Protein AF-A0A848QUC9-F1 (afdb_monomer_lite)

Radius of gyration: 24.69 Å; chains: 1; bounding box: 59×63×76 Å

Sequence (153 aa):
MLSIALASFVIGLQSQAAIAEYPEQPKTWTIEYPFVIDASVAGYYNCLQSEEVIAGEGYTFEGQHRKAVESCEKKGKQAQKDANAILAKSGRYPAMTPEKVSLVFETLRKIHIERGRDIDVQIAQDLAGNPYADQIQTSASQNDPSVGEDEGL

Foldseek 3Di:
DDDDDDDDDDDDPPPDPDDQDDDPDLVPRDQDDDPQLVCLLVQLLVQLVPDDADDDDPGFLLVSSLVSCVVSVVSLVVSLVVSQVSCVVVVPCPVCDSVNSVVSSVSSSVSSSVVRVVVRVVVVVVLVPDPCSVVVNVVVVVPPPPDDDDDDD

Organism: NCBI:txid2730337

pLDDT: mean 77.16, std 21.15, range [38.72, 98.56]

Structure (mmCIF, N/CA/C/O backbone):
data_AF-A0A848QUC9-F1
#
_entry.id   AF-A0A848QUC9-F1
#
loop_
_atom_site.group_PDB
_atom_site.id
_atom_site.type_symbol
_atom_site.label_atom_id
_atom_site.label_alt_id
_atom_site.label_comp_id
_atom_site.label_asym_id
_atom_site.label_entity_id
_atom_site.label_seq_id
_atom_site.pdbx_PDB_ins_code
_atom_site.Cartn_x
_atom_site.Cartn_y
_atom_site.Cartn_z
_atom_site.occupancy
_atom_site.B_iso_or_equiv
_atom_site.auth_seq_id
_atom_site.auth_comp_id
_atom_site.auth_asym_id
_atom_site.auth_atom_id
_atom_site.pdbx_PDB_model_num
ATOM 1 N N . MET A 1 1 ? -41.047 -43.553 20.332 1.00 40.41 1 MET A N 1
ATOM 2 C CA . MET A 1 1 ? -40.443 -42.349 20.940 1.00 40.41 1 MET A CA 1
ATOM 3 C C . MET A 1 1 ? -39.169 -42.060 20.165 1.00 40.41 1 MET A C 1
ATOM 5 O O . MET A 1 1 ? -38.252 -42.863 20.239 1.00 40.41 1 MET A O 1
ATOM 9 N N . LEU A 1 2 ? -39.167 -41.028 19.318 1.00 40.12 2 LEU A N 1
ATOM 10 C CA . LEU A 1 2 ? -38.053 -40.701 18.424 1.00 40.12 2 LEU A CA 1
ATOM 11 C C . LEU A 1 2 ? -37.387 -39.425 18.958 1.00 40.12 2 LEU A C 1
ATOM 13 O O . LEU A 1 2 ? -37.968 -38.346 18.866 1.00 40.12 2 LEU A O 1
ATOM 17 N N . SER A 1 3 ? -36.221 -39.565 19.588 1.00 41.22 3 SER A N 1
ATOM 18 C CA . SER A 1 3 ? -35.441 -38.440 20.113 1.00 41.22 3 SER A CA 1
ATOM 19 C C . SER A 1 3 ? -34.634 -37.800 18.988 1.00 41.22 3 SER A C 1
ATOM 21 O O . SER A 1 3 ? -33.745 -38.435 18.427 1.00 41.22 3 SER A O 1
ATOM 23 N N . ILE A 1 4 ? -34.927 -36.539 18.673 1.00 47.84 4 ILE A N 1
ATOM 24 C CA . ILE A 1 4 ? -34.112 -35.708 17.783 1.00 47.84 4 ILE A CA 1
ATOM 25 C C . ILE A 1 4 ? -33.092 -34.979 18.658 1.00 47.84 4 ILE A C 1
ATOM 27 O O . ILE A 1 4 ? -33.448 -34.095 19.436 1.00 47.84 4 ILE A O 1
ATOM 31 N N . ALA A 1 5 ? -31.824 -35.370 18.555 1.00 48.34 5 ALA A N 1
ATOM 32 C CA . ALA A 1 5 ? -30.7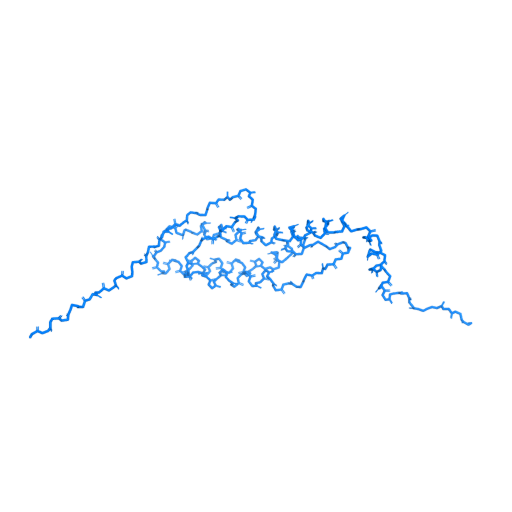17 -34.635 19.150 1.00 48.34 5 ALA A CA 1
ATOM 33 C C 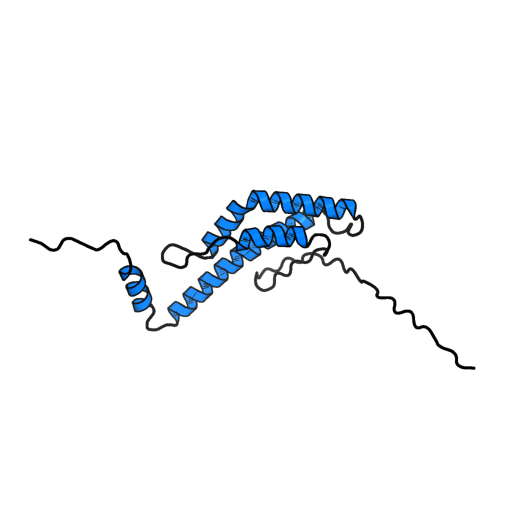. ALA A 1 5 ? -30.402 -33.413 18.270 1.00 48.34 5 ALA A C 1
ATOM 35 O O . ALA A 1 5 ? -29.900 -33.560 17.157 1.00 48.34 5 ALA A O 1
ATOM 36 N N . LEU A 1 6 ? -30.708 -32.206 18.757 1.00 50.25 6 LEU A N 1
ATOM 37 C CA . LEU A 1 6 ? -30.203 -30.965 18.168 1.00 50.25 6 LEU A CA 1
ATOM 38 C C . LEU A 1 6 ? -28.713 -30.833 18.507 1.00 50.25 6 LEU A C 1
ATOM 40 O O . LEU A 1 6 ? -28.350 -30.547 19.647 1.00 50.25 6 LEU A O 1
ATOM 44 N N . ALA A 1 7 ? -27.850 -31.030 17.514 1.00 50.25 7 ALA A N 1
ATOM 45 C CA . ALA A 1 7 ? -26.438 -30.693 17.611 1.00 50.25 7 ALA A CA 1
ATOM 46 C C . ALA A 1 7 ? -26.249 -29.207 17.267 1.00 50.25 7 ALA A C 1
ATOM 48 O O . ALA A 1 7 ? -26.326 -28.806 16.106 1.00 50.25 7 ALA A O 1
ATOM 49 N N . SER A 1 8 ? -26.020 -28.381 18.287 1.00 48.22 8 SER A N 1
ATOM 50 C CA . SER A 1 8 ? -25.647 -26.974 18.134 1.00 48.22 8 SER A CA 1
ATOM 51 C C . SER A 1 8 ? -24.231 -26.869 17.565 1.00 48.22 8 SER A C 1
ATOM 53 O O . SER A 1 8 ? -23.252 -27.131 18.262 1.00 48.22 8 SER A O 1
ATOM 55 N N . PHE A 1 9 ? -24.113 -26.480 16.296 1.00 51.09 9 PHE A N 1
ATOM 56 C CA . PHE A 1 9 ? -22.830 -26.200 15.656 1.00 51.09 9 PHE A CA 1
ATOM 57 C C . PHE A 1 9 ? -22.352 -24.801 16.073 1.00 51.09 9 PHE A C 1
ATOM 59 O O . PHE A 1 9 ? -22.769 -23.787 15.515 1.00 51.09 9 PHE A O 1
ATOM 66 N N . VAL A 1 10 ? -21.513 -24.733 17.108 1.00 48.47 10 VAL A N 1
ATOM 67 C CA . VAL A 1 10 ? -20.844 -23.491 17.517 1.00 48.47 10 VAL A CA 1
ATOM 68 C C . VAL A 1 10 ? -19.663 -23.259 16.577 1.00 48.47 10 VAL A C 1
ATOM 70 O O . VAL A 1 10 ? -18.634 -23.922 16.684 1.00 48.47 10 VAL A O 1
ATOM 73 N N . ILE A 1 11 ? -19.804 -22.309 15.650 1.00 53.34 11 ILE A N 1
ATOM 74 C CA . ILE A 1 11 ? -18.688 -21.829 14.828 1.00 53.34 11 ILE A CA 1
ATOM 75 C C . ILE A 1 11 ? -17.825 -20.920 15.708 1.00 53.34 11 ILE A C 1
ATOM 77 O O . ILE A 1 11 ? -18.134 -19.746 15.912 1.00 53.34 11 ILE A O 1
ATOM 81 N N . GLY A 1 12 ? -16.749 -21.473 16.265 1.00 38.72 12 GLY A N 1
ATOM 82 C CA . GLY A 1 12 ? -15.714 -20.692 16.932 1.00 38.72 12 GLY A CA 1
ATOM 83 C C . GLY A 1 12 ? -14.887 -19.926 15.901 1.00 38.72 12 GLY A C 1
ATOM 84 O O . GLY A 1 12 ? -14.017 -20.508 15.259 1.00 38.72 12 GLY A O 1
ATOM 85 N N . LEU A 1 13 ? -15.132 -18.621 15.750 1.00 46.91 13 LEU A N 1
ATOM 86 C CA . LEU A 1 13 ? -14.185 -17.720 15.087 1.00 46.91 13 LEU A CA 1
ATOM 87 C C . LEU A 1 13 ? -12.928 -17.624 15.965 1.00 46.91 13 LEU A C 1
ATOM 89 O O . LEU A 1 13 ? -12.886 -16.849 16.921 1.00 46.91 13 LEU A O 1
ATOM 93 N N . GLN A 1 14 ? -11.898 -18.408 15.655 1.00 46.00 14 GLN A N 1
ATOM 94 C CA . GLN A 1 14 ? -10.569 -18.174 16.207 1.00 46.00 14 GLN A CA 1
ATOM 95 C C . GLN A 1 14 ? -9.941 -16.986 15.475 1.00 46.00 14 GLN A C 1
ATOM 97 O O . GLN A 1 14 ? -9.323 -17.144 14.428 1.00 46.00 14 GLN A O 1
ATOM 102 N N . SER A 1 15 ? -10.114 -15.776 16.012 1.00 43.59 15 SER A N 1
ATOM 103 C CA . SER A 1 15 ? -9.311 -14.625 15.596 1.00 43.59 15 SER A CA 1
ATOM 104 C C . SER A 1 15 ? -7.917 -14.765 16.203 1.00 43.59 15 SER A C 1
ATOM 106 O O . SER A 1 15 ? -7.643 -14.248 17.289 1.00 43.59 15 SER A O 1
ATOM 108 N N . GLN A 1 16 ? -7.044 -15.513 15.537 1.00 46.75 16 GLN A N 1
ATOM 109 C CA . GLN A 1 16 ? -5.622 -15.465 15.841 1.00 46.75 16 GLN A CA 1
ATOM 110 C C . GLN A 1 16 ? -5.121 -14.106 15.349 1.00 46.75 16 GLN A C 1
ATOM 112 O O . GLN A 1 16 ? -5.216 -13.774 14.172 1.00 46.75 16 GLN A O 1
ATOM 117 N N . ALA A 1 17 ? -4.706 -13.265 16.295 1.00 49.28 17 ALA A N 1
ATOM 118 C CA . ALA A 1 17 ? -4.060 -12.001 16.001 1.00 49.28 17 ALA A CA 1
ATOM 119 C C . ALA A 1 17 ? -2.663 -12.317 15.463 1.00 49.28 17 ALA A C 1
ATOM 121 O O . ALA A 1 17 ? -1.722 -12.469 16.241 1.00 49.28 17 ALA A O 1
ATOM 122 N N . ALA A 1 18 ? -2.542 -12.459 14.148 1.00 41.25 18 ALA A N 1
ATOM 123 C CA . ALA A 1 18 ? -1.243 -12.561 13.523 1.00 41.25 18 ALA A CA 1
ATOM 124 C C . ALA A 1 18 ? -0.511 -11.229 13.656 1.00 41.25 18 ALA A C 1
ATOM 126 O O . ALA A 1 18 ? -1.028 -10.139 13.389 1.00 41.25 18 ALA A O 1
ATOM 127 N N . ILE A 1 19 ? 0.704 -11.339 14.161 1.00 49.22 19 ILE A N 1
ATOM 128 C CA . ILE A 1 19 ? 1.682 -10.271 14.195 1.00 49.22 19 ILE A CA 1
ATOM 129 C C . ILE A 1 19 ? 2.181 -10.144 12.756 1.00 49.22 19 ILE A C 1
ATOM 131 O O . ILE A 1 19 ? 2.508 -11.154 12.145 1.00 49.22 19 ILE A O 1
ATOM 135 N N . ALA A 1 20 ? 2.216 -8.927 12.211 1.00 41.84 20 ALA A N 1
ATOM 136 C CA . ALA A 1 20 ? 2.857 -8.680 10.925 1.00 41.84 20 ALA A CA 1
ATOM 137 C C . ALA A 1 20 ? 4.351 -9.028 11.057 1.00 41.84 20 ALA A C 1
ATOM 139 O O . ALA A 1 20 ? 5.134 -8.248 11.598 1.00 41.84 20 ALA A O 1
ATOM 140 N N . GLU A 1 21 ? 4.718 -10.238 10.647 1.00 42.78 21 GLU A N 1
ATOM 141 C CA . GLU A 1 21 ? 6.095 -10.702 10.544 1.00 42.78 21 GLU A CA 1
ATOM 142 C C . GLU A 1 21 ? 6.693 -10.080 9.283 1.00 42.78 21 GLU A C 1
ATOM 144 O O . GLU A 1 21 ? 6.086 -10.150 8.219 1.00 42.78 21 GLU A O 1
ATOM 149 N N . TYR A 1 22 ? 7.825 -9.386 9.420 1.00 44.00 22 TYR A N 1
ATOM 150 C CA . TYR A 1 22 ? 8.450 -8.603 8.353 1.00 44.00 22 TYR A CA 1
ATOM 151 C C . TYR A 1 22 ? 9.424 -9.503 7.572 1.00 44.00 22 TYR A C 1
ATOM 153 O O . TYR A 1 22 ? 10.522 -9.753 8.071 1.00 44.00 22 TYR A O 1
ATOM 161 N N . PRO A 1 23 ? 9.077 -10.029 6.383 1.00 46.03 23 PRO A N 1
ATOM 162 C CA . PRO A 1 23 ? 9.950 -10.945 5.661 1.00 46.03 23 PRO A CA 1
ATOM 163 C C . PRO A 1 23 ? 10.948 -10.146 4.820 1.00 46.03 23 PRO A C 1
ATOM 165 O O . PRO A 1 23 ? 10.583 -9.167 4.172 1.00 46.03 23 PRO A O 1
ATOM 168 N N . GLU A 1 24 ? 12.200 -10.590 4.744 1.00 50.84 24 GLU A N 1
ATOM 169 C CA . GLU A 1 24 ? 13.221 -9.914 3.927 1.00 50.84 24 GLU A CA 1
ATOM 170 C C . GLU A 1 24 ? 12.992 -10.030 2.406 1.00 50.84 24 GLU A C 1
ATOM 172 O O . GLU A 1 24 ? 13.669 -9.359 1.632 1.00 50.84 24 GLU A O 1
ATOM 177 N N . GLN A 1 25 ? 12.023 -10.838 1.953 1.00 50.97 25 GLN A N 1
ATOM 178 C CA . GLN A 1 25 ? 11.714 -11.025 0.531 1.00 50.97 25 GLN A CA 1
ATOM 179 C C . GLN A 1 25 ? 10.278 -10.580 0.189 1.00 50.97 25 GLN A C 1
ATOM 181 O O . GLN A 1 25 ? 9.327 -11.146 0.728 1.00 50.97 25 GLN A O 1
ATOM 186 N N . PRO A 1 26 ? 10.076 -9.635 -0.752 1.00 53.84 26 PRO A N 1
ATOM 187 C CA . PRO A 1 26 ? 8.753 -9.092 -1.092 1.00 53.84 26 PRO A CA 1
ATOM 188 C C . PRO A 1 26 ? 7.767 -10.127 -1.648 1.00 53.84 26 PRO A C 1
ATOM 190 O O . PRO A 1 26 ? 6.555 -9.972 -1.497 1.00 53.84 26 PRO A O 1
ATOM 193 N N . LYS A 1 27 ? 8.266 -11.230 -2.223 1.00 52.41 27 LYS A N 1
ATOM 194 C CA . LYS A 1 27 ? 7.446 -12.342 -2.737 1.00 52.41 27 LYS A CA 1
ATOM 195 C C . LYS A 1 27 ? 6.707 -13.128 -1.647 1.00 52.41 27 LYS A C 1
ATOM 197 O O . LYS A 1 27 ? 5.806 -13.893 -1.975 1.00 52.41 27 LYS A O 1
ATOM 202 N N . THR A 1 28 ? 7.057 -12.945 -0.374 1.00 59.88 28 THR A N 1
ATOM 203 C CA . THR A 1 28 ? 6.419 -13.636 0.760 1.00 59.88 28 THR A CA 1
ATOM 204 C C . THR A 1 28 ? 5.655 -12.689 1.682 1.00 59.88 28 THR A C 1
ATOM 206 O O . THR A 1 28 ? 5.250 -13.091 2.772 1.00 59.88 28 THR A O 1
ATOM 209 N N . TRP A 1 29 ? 5.467 -11.425 1.292 1.00 67.62 29 TRP A N 1
ATOM 210 C CA . TRP A 1 29 ? 4.778 -10.463 2.144 1.00 67.62 29 TRP A CA 1
ATOM 211 C C . TRP A 1 29 ? 3.286 -10.774 2.198 1.00 67.62 29 TRP A C 1
ATOM 213 O O . TRP A 1 29 ? 2.532 -10.514 1.261 1.00 67.62 29 TRP A O 1
ATOM 223 N N . THR A 1 30 ? 2.873 -11.320 3.335 1.00 77.31 30 THR A N 1
ATOM 224 C CA . THR A 1 30 ? 1.471 -11.488 3.700 1.00 77.31 30 THR A CA 1
ATOM 225 C C . THR A 1 30 ? 1.118 -10.370 4.667 1.00 77.31 30 THR A C 1
ATOM 227 O O . THR A 1 30 ? 1.782 -10.197 5.686 1.00 77.31 30 THR A O 1
ATOM 230 N N . ILE A 1 31 ? 0.105 -9.571 4.332 1.00 86.25 31 ILE A N 1
ATOM 231 C CA . ILE A 1 31 ? -0.388 -8.524 5.227 1.00 86.25 31 ILE A CA 1
ATOM 232 C C . ILE A 1 31 ? -1.640 -9.048 5.909 1.00 86.25 31 ILE A C 1
ATOM 234 O O . ILE A 1 31 ? -2.654 -9.279 5.254 1.00 86.25 31 ILE A O 1
ATOM 238 N N . GLU A 1 32 ? -1.576 -9.186 7.226 1.00 89.25 32 GLU A N 1
ATOM 239 C CA . GLU A 1 32 ? -2.715 -9.603 8.030 1.00 89.25 32 GLU A CA 1
ATOM 240 C C . GLU A 1 32 ? -3.325 -8.416 8.771 1.00 89.25 32 GLU A C 1
ATOM 242 O O . GLU A 1 32 ? -2.634 -7.606 9.394 1.00 89.25 32 GLU A O 1
ATOM 247 N N . TYR A 1 33 ? -4.647 -8.299 8.689 1.00 93.69 33 TYR A N 1
ATOM 248 C CA . TYR A 1 33 ? -5.410 -7.268 9.376 1.00 93.69 33 TYR A CA 1
ATOM 249 C C . TYR A 1 33 ? -6.851 -7.724 9.631 1.00 93.69 33 TYR A C 1
ATOM 251 O O . TYR A 1 33 ? -7.362 -8.612 8.945 1.00 93.69 33 TYR A O 1
ATOM 259 N N . PRO A 1 34 ? -7.553 -7.123 10.610 1.00 95.44 34 PRO A N 1
ATOM 260 C CA . PRO A 1 34 ? -8.952 -7.430 10.856 1.00 95.44 34 PRO A CA 1
ATOM 261 C C . PRO A 1 34 ? -9.834 -7.106 9.649 1.00 95.44 34 PRO A C 1
ATOM 263 O O . PRO A 1 34 ? -9.811 -5.986 9.144 1.00 95.44 34 PRO A O 1
ATOM 266 N N . PHE A 1 35 ? -10.717 -8.036 9.280 1.00 94.88 35 PHE A N 1
ATOM 267 C CA . PHE A 1 35 ? -11.673 -7.855 8.179 1.00 94.88 35 PHE A CA 1
ATOM 268 C C . PHE A 1 35 ? -12.501 -6.559 8.279 1.00 94.88 35 PHE A C 1
ATOM 270 O O . PHE A 1 35 ? -12.895 -5.981 7.275 1.00 94.88 35 PHE A O 1
ATOM 277 N N . VAL A 1 36 ? -12.737 -6.044 9.491 1.00 96.06 36 VAL A N 1
ATOM 278 C CA . VAL A 1 36 ? -13.511 -4.810 9.693 1.00 96.06 36 VAL A CA 1
ATOM 279 C C . VAL A 1 36 ? -12.879 -3.568 9.037 1.00 96.06 36 VAL A C 1
ATOM 281 O O . VAL A 1 36 ? -13.596 -2.605 8.780 1.00 96.06 36 VAL A O 1
ATOM 284 N N . ILE A 1 37 ? -11.568 -3.575 8.754 1.00 97.12 37 ILE A N 1
ATOM 285 C CA . ILE A 1 37 ? -10.875 -2.474 8.058 1.00 97.12 37 ILE A CA 1
ATOM 286 C C . ILE A 1 37 ? -10.580 -2.770 6.582 1.00 97.12 37 ILE A C 1
ATOM 288 O O . ILE A 1 37 ? -9.913 -1.968 5.927 1.00 97.12 37 ILE A O 1
ATOM 292 N N . ASP A 1 38 ? -11.088 -3.883 6.050 1.00 96.62 38 ASP A N 1
ATOM 293 C CA . ASP A 1 38 ? -10.844 -4.325 4.674 1.00 96.62 38 ASP A CA 1
ATOM 294 C C . ASP A 1 38 ? -11.232 -3.260 3.644 1.00 96.62 38 ASP A C 1
ATOM 296 O O . ASP A 1 38 ? -10.437 -2.910 2.779 1.00 96.62 38 ASP A O 1
ATOM 300 N N . ALA A 1 39 ? -12.390 -2.618 3.818 1.00 97.56 39 ALA A N 1
ATOM 301 C CA . ALA A 1 39 ? -12.829 -1.544 2.930 1.00 97.56 39 ALA A CA 1
ATOM 302 C C . ALA A 1 39 ? -11.850 -0.352 2.886 1.00 97.56 39 ALA A C 1
ATOM 304 O O . ALA A 1 39 ? -11.633 0.231 1.821 1.00 97.56 39 ALA A O 1
ATOM 305 N N . SER A 1 40 ? -11.228 0.005 4.015 1.00 98.12 40 SER A N 1
ATOM 306 C CA . SER A 1 40 ? -10.219 1.071 4.061 1.00 98.12 40 SER A CA 1
ATOM 307 C C . SER A 1 40 ? -8.941 0.659 3.330 1.00 98.12 40 SER A C 1
ATOM 309 O O . SER A 1 40 ? -8.387 1.443 2.556 1.00 98.12 40 SER A O 1
ATOM 311 N N . VAL A 1 41 ? -8.490 -0.580 3.543 1.00 97.50 41 VAL A N 1
ATOM 312 C CA . VAL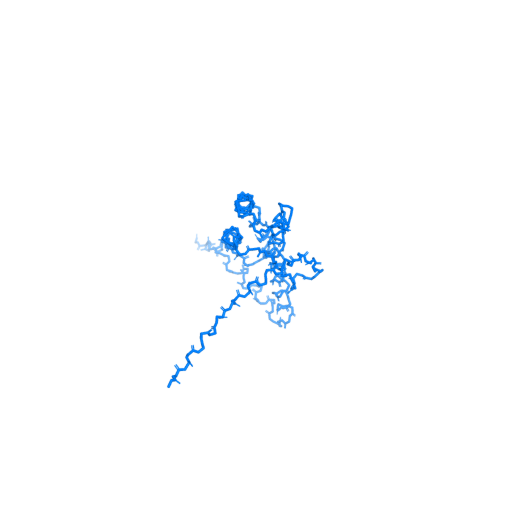 A 1 41 ? -7.312 -1.143 2.869 1.00 97.50 41 VAL A CA 1
ATOM 313 C C . VAL A 1 41 ? -7.542 -1.231 1.358 1.00 97.50 41 VAL A C 1
ATOM 315 O O . VAL A 1 41 ? -6.748 -0.685 0.589 1.00 97.50 41 VAL A O 1
ATOM 318 N N . ALA A 1 42 ? -8.658 -1.823 0.932 1.00 96.06 42 ALA A N 1
ATOM 319 C CA . ALA A 1 42 ? -9.053 -1.935 -0.468 1.00 96.06 42 ALA A CA 1
ATOM 320 C C . ALA A 1 42 ? -9.202 -0.558 -1.128 1.00 96.06 42 ALA A C 1
ATOM 322 O O . ALA A 1 42 ? -8.737 -0.347 -2.245 1.00 96.06 42 ALA A O 1
ATOM 323 N N . GLY A 1 43 ? -9.780 0.419 -0.424 1.00 96.38 43 GLY A N 1
ATOM 324 C CA . GLY A 1 43 ? -9.919 1.784 -0.926 1.00 96.38 43 GLY A CA 1
ATOM 325 C C . GLY A 1 43 ? -8.578 2.443 -1.261 1.00 96.38 43 GLY A C 1
ATOM 326 O O . GLY A 1 43 ? -8.471 3.126 -2.286 1.00 96.38 43 GLY A O 1
ATOM 327 N N . TYR A 1 44 ? -7.551 2.230 -0.433 1.00 97.62 44 TYR A N 1
ATOM 328 C CA . TYR A 1 44 ? -6.202 2.712 -0.724 1.00 97.62 44 TYR A CA 1
ATOM 329 C C . TYR A 1 44 ? -5.527 1.902 -1.831 1.00 97.62 44 TYR A C 1
ATOM 331 O O . TYR A 1 44 ? -4.976 2.490 -2.758 1.00 97.62 44 TYR A O 1
ATOM 339 N N . TYR A 1 45 ? -5.628 0.575 -1.781 1.00 95.00 45 TYR A N 1
ATOM 340 C CA . TYR A 1 45 ? -5.055 -0.307 -2.795 1.00 95.00 45 TYR A CA 1
ATOM 341 C C . TYR A 1 45 ? -5.592 -0.003 -4.203 1.00 95.00 45 TYR A C 1
ATOM 343 O O . TYR A 1 45 ? -4.814 0.121 -5.143 1.00 95.00 45 TYR A O 1
ATOM 351 N N . ASN A 1 46 ? -6.894 0.257 -4.331 1.00 95.81 46 ASN A N 1
ATOM 352 C CA . ASN A 1 46 ? -7.511 0.666 -5.593 1.00 95.81 46 ASN A CA 1
ATOM 353 C C . ASN A 1 46 ? -6.968 2.004 -6.119 1.00 95.81 46 ASN A C 1
ATOM 355 O O . ASN A 1 46 ? -6.951 2.210 -7.323 1.00 95.81 46 ASN A O 1
ATOM 359 N N . CYS A 1 47 ? -6.532 2.915 -5.239 1.00 96.69 47 CYS A N 1
ATOM 360 C CA . CYS A 1 47 ? -5.846 4.138 -5.668 1.00 96.69 47 CYS A CA 1
ATOM 361 C C . CYS A 1 47 ? -4.479 3.814 -6.271 1.00 96.69 47 CYS A C 1
ATOM 363 O O . CYS A 1 47 ? -4.145 4.298 -7.343 1.00 96.69 47 CYS A O 1
ATOM 365 N N . LEU A 1 48 ? -3.705 2.957 -5.600 1.00 95.31 48 LEU A N 1
ATOM 366 C CA . LEU A 1 48 ? -2.386 2.554 -6.091 1.00 95.31 48 LEU A CA 1
ATOM 367 C C . LEU A 1 48 ? -2.476 1.866 -7.462 1.00 95.31 48 LEU A C 1
ATOM 369 O O . LEU A 1 48 ? -1.585 2.016 -8.285 1.00 95.31 48 LEU A O 1
ATOM 373 N N . GLN A 1 49 ? -3.560 1.131 -7.719 1.00 91.44 49 GLN A N 1
ATOM 374 C CA . GLN A 1 49 ? -3.776 0.435 -8.988 1.00 91.44 49 GLN A CA 1
ATOM 375 C C . GLN A 1 49 ? -4.412 1.284 -10.098 1.00 91.44 49 GLN A C 1
ATOM 377 O O . GLN A 1 49 ? -4.474 0.809 -11.226 1.00 91.44 49 GLN A O 1
ATOM 382 N N . SER A 1 50 ? -4.935 2.481 -9.808 1.00 84.44 50 SER A N 1
ATOM 383 C CA . SER A 1 50 ? -5.698 3.250 -10.803 1.00 84.44 50 SER A CA 1
ATOM 384 C C . SER A 1 50 ? -4.839 4.027 -11.798 1.00 84.44 50 SER A C 1
ATOM 386 O O . SER A 1 50 ? -5.383 4.572 -12.752 1.00 84.44 50 SER A O 1
ATOM 388 N N . GLU A 1 51 ? -3.531 4.118 -11.564 1.00 76.12 51 GLU A N 1
ATOM 389 C CA . GLU A 1 51 ? -2.605 4.807 -12.462 1.00 76.12 51 GLU A CA 1
ATOM 390 C C . GLU A 1 51 ? -2.289 3.919 -13.673 1.00 76.12 51 GLU A C 1
ATOM 392 O O . GLU A 1 51 ? -1.913 2.752 -13.524 1.00 76.12 51 GLU A O 1
ATOM 397 N N . GLU A 1 52 ? -2.429 4.476 -14.876 1.00 75.19 52 GLU A N 1
ATOM 398 C CA . GLU A 1 52 ? -1.967 3.820 -16.097 1.00 75.19 52 GLU A CA 1
ATOM 399 C C . GLU A 1 52 ? -0.438 3.725 -16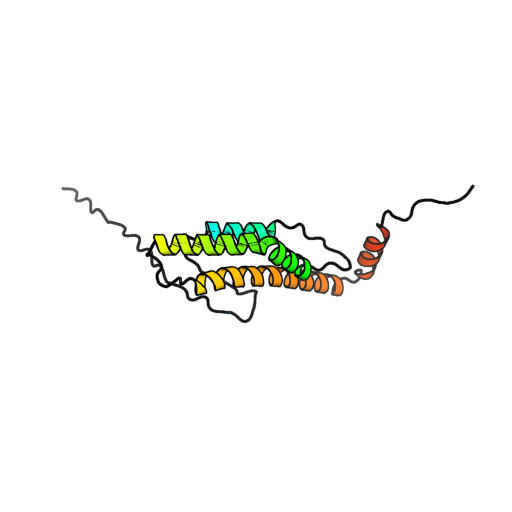.074 1.00 75.19 52 GLU A C 1
ATOM 401 O O . GLU A 1 52 ? 0.259 4.695 -15.774 1.00 75.19 52 GLU A O 1
ATOM 406 N N . VAL A 1 53 ? 0.088 2.540 -16.387 1.00 80.69 53 VAL A N 1
ATOM 407 C CA . VAL A 1 53 ? 1.531 2.302 -16.474 1.00 80.69 53 VAL A CA 1
ATOM 408 C C . VAL A 1 53 ? 1.964 2.232 -17.933 1.00 80.69 53 VAL A C 1
ATOM 410 O O . VAL A 1 53 ? 1.395 1.495 -18.736 1.00 80.69 53 VAL A O 1
ATOM 413 N N . ILE A 1 54 ? 2.991 3.002 -18.265 1.00 77.50 54 ILE A N 1
ATOM 414 C CA . ILE A 1 54 ? 3.608 3.094 -19.584 1.00 77.50 54 ILE A CA 1
ATOM 415 C C . ILE A 1 54 ? 4.874 2.236 -19.574 1.00 77.50 54 ILE A C 1
ATOM 417 O O . ILE A 1 54 ? 5.766 2.451 -18.755 1.00 77.50 54 ILE A O 1
ATOM 421 N N . ALA A 1 55 ? 4.970 1.275 -20.489 1.00 74.06 55 ALA A N 1
ATOM 422 C CA . ALA A 1 55 ? 6.203 0.531 -20.725 1.00 74.06 55 ALA A CA 1
ATOM 423 C C . ALA A 1 55 ? 6.988 1.196 -21.863 1.00 74.06 55 ALA A C 1
ATOM 425 O O . ALA A 1 55 ? 6.408 1.506 -22.903 1.00 74.06 55 ALA A O 1
ATOM 426 N N . GLY A 1 56 ? 8.293 1.409 -21.690 1.00 66.88 56 GLY A N 1
ATOM 427 C CA . GLY A 1 56 ? 9.122 1.994 -22.743 1.00 66.88 56 GLY A CA 1
ATOM 428 C C . GLY A 1 56 ? 10.430 2.586 -22.237 1.00 66.88 56 GLY A C 1
ATOM 429 O O . GLY A 1 56 ? 10.706 2.614 -21.038 1.00 66.88 56 GLY A O 1
ATOM 430 N N . GLU A 1 57 ? 11.247 3.065 -23.170 1.00 72.75 57 GLU A N 1
ATOM 431 C CA . GLU A 1 57 ? 12.541 3.668 -22.864 1.00 72.75 57 GLU A CA 1
ATOM 432 C C . GLU A 1 57 ? 12.385 4.872 -21.920 1.00 72.75 57 GLU A C 1
ATOM 434 O O . GLU A 1 57 ? 11.567 5.762 -22.144 1.00 72.75 57 GLU A O 1
ATOM 439 N N . GLY A 1 58 ? 13.142 4.875 -20.819 1.00 77.00 58 GLY A N 1
ATOM 440 C CA . GLY A 1 58 ? 13.063 5.912 -19.784 1.00 77.00 58 GLY A CA 1
ATOM 441 C C . GLY A 1 58 ? 11.916 5.758 -18.773 1.00 77.00 58 GLY A C 1
ATOM 442 O O . GLY A 1 58 ? 11.860 6.532 -17.815 1.00 77.00 58 GLY A O 1
ATOM 443 N N . TYR A 1 59 ? 11.046 4.752 -18.920 1.00 84.44 59 TYR A N 1
ATOM 444 C CA . TYR A 1 59 ? 9.940 4.473 -17.999 1.00 84.44 59 TYR A CA 1
ATOM 445 C C . TYR A 1 59 ? 10.106 3.102 -17.335 1.00 84.44 59 TYR A C 1
ATOM 447 O O . TYR A 1 59 ? 10.144 2.075 -18.004 1.00 84.44 59 TYR A O 1
ATOM 455 N N . THR A 1 60 ? 10.165 3.081 -16.000 1.00 89.56 60 THR A N 1
ATOM 456 C CA . THR A 1 60 ? 10.178 1.842 -15.204 1.00 89.56 60 THR A CA 1
ATOM 457 C C . THR A 1 60 ? 8.859 1.664 -14.462 1.00 89.56 60 THR A C 1
ATOM 459 O O . THR A 1 60 ? 8.206 2.645 -14.073 1.00 89.56 60 THR A O 1
ATOM 462 N N . PHE A 1 61 ? 8.447 0.419 -14.250 1.00 91.69 61 PHE A N 1
ATOM 463 C CA . PHE A 1 61 ? 7.271 0.102 -13.443 1.00 91.69 61 PHE A CA 1
ATOM 464 C C . PHE A 1 61 ? 7.497 0.499 -11.981 1.00 91.69 61 PHE A C 1
ATOM 466 O O . PHE A 1 61 ? 6.603 1.089 -11.370 1.00 91.69 61 PHE A O 1
ATOM 473 N N . GLU A 1 62 ? 8.700 0.285 -11.431 1.00 93.44 62 GLU A N 1
ATOM 474 C CA . GLU A 1 62 ? 9.063 0.754 -10.086 1.00 93.44 62 GLU A CA 1
ATOM 475 C C . GLU A 1 62 ? 8.868 2.273 -9.941 1.00 93.44 62 GLU A C 1
ATOM 477 O O . GLU A 1 62 ? 8.253 2.744 -8.978 1.00 93.44 62 GLU A O 1
ATOM 482 N N . GLY A 1 63 ? 9.360 3.054 -10.910 1.00 93.38 63 GLY A N 1
ATOM 483 C CA . GLY A 1 63 ? 9.266 4.512 -10.889 1.00 93.38 63 GLY A CA 1
ATOM 484 C C . GLY A 1 63 ? 7.822 5.007 -10.957 1.00 93.38 63 GLY A C 1
ATOM 485 O O . GLY A 1 63 ? 7.450 5.946 -10.251 1.00 93.38 63 GLY A O 1
ATOM 486 N N . GLN A 1 64 ? 6.984 4.354 -11.760 1.00 94.12 64 GLN A N 1
ATOM 487 C CA . GLN A 1 64 ? 5.565 4.694 -11.881 1.00 94.12 64 GLN A CA 1
ATOM 488 C C . GLN A 1 64 ? 4.766 4.300 -10.637 1.00 94.12 64 GLN A C 1
ATOM 490 O O . GLN A 1 64 ? 3.963 5.092 -10.150 1.00 94.12 64 GLN A O 1
ATOM 495 N N . HIS A 1 65 ? 5.044 3.139 -10.048 1.00 95.19 65 HIS A N 1
ATOM 496 C CA . HIS A 1 65 ? 4.437 2.729 -8.780 1.00 95.19 65 HIS A CA 1
ATOM 497 C C . HIS A 1 65 ? 4.859 3.629 -7.609 1.00 95.19 65 HIS A C 1
ATOM 499 O O . HIS A 1 65 ? 4.049 3.931 -6.730 1.00 95.19 65 HIS A O 1
ATOM 505 N N . ARG A 1 66 ? 6.095 4.143 -7.610 1.00 95.75 66 ARG A N 1
ATOM 506 C CA . ARG A 1 66 ? 6.535 5.162 -6.643 1.00 95.75 66 ARG A CA 1
ATOM 507 C C . ARG A 1 66 ? 5.737 6.461 -6.789 1.00 95.75 66 ARG A C 1
ATOM 509 O O . ARG A 1 66 ? 5.256 6.981 -5.785 1.00 95.75 66 ARG A O 1
ATOM 516 N N . LYS A 1 67 ? 5.515 6.929 -8.022 1.00 95.25 67 LYS A N 1
ATOM 517 C CA . LYS A 1 67 ? 4.649 8.091 -8.296 1.00 95.25 67 LYS A CA 1
ATOM 518 C C . LYS A 1 67 ? 3.203 7.850 -7.857 1.00 95.25 67 LYS A C 1
ATOM 520 O O . LYS A 1 67 ? 2.614 8.727 -7.236 1.00 95.25 67 LYS A O 1
ATOM 525 N N . ALA A 1 68 ? 2.652 6.658 -8.087 1.00 95.75 68 ALA A N 1
ATOM 526 C CA . ALA A 1 68 ? 1.310 6.304 -7.618 1.00 95.75 68 ALA A CA 1
ATOM 527 C C . ALA A 1 68 ? 1.191 6.408 -6.085 1.00 95.75 68 ALA A C 1
ATOM 529 O O . ALA A 1 68 ? 0.203 6.925 -5.561 1.00 95.75 68 ALA A O 1
ATOM 530 N N . VAL A 1 69 ? 2.223 5.982 -5.344 1.00 96.88 69 VAL A N 1
ATOM 531 C CA . VAL A 1 69 ? 2.275 6.147 -3.880 1.00 96.88 69 VAL A CA 1
ATOM 532 C C . VAL A 1 69 ? 2.211 7.622 -3.472 1.00 96.88 69 VAL A C 1
ATOM 534 O O . VAL A 1 69 ? 1.483 7.947 -2.529 1.00 96.88 69 VAL A O 1
ATOM 537 N N . GLU A 1 70 ? 2.929 8.499 -4.175 1.00 96.56 70 GLU A N 1
ATOM 538 C CA . GLU A 1 70 ? 2.919 9.949 -3.940 1.00 96.56 70 GLU A CA 1
ATOM 539 C C . GLU A 1 70 ? 1.543 10.560 -4.254 1.00 96.56 70 GLU A C 1
ATOM 541 O O . GLU A 1 70 ? 0.941 11.204 -3.389 1.00 96.56 70 GLU A O 1
ATOM 546 N N . SER A 1 71 ? 0.984 10.280 -5.435 1.00 96.31 71 SER A N 1
ATOM 547 C CA . SER A 1 71 ? -0.346 10.749 -5.855 1.00 96.31 71 SER A CA 1
ATOM 548 C C . SER A 1 71 ? -1.457 10.309 -4.894 1.00 96.31 71 SER A C 1
ATOM 550 O O . SER A 1 71 ? -2.384 11.066 -4.590 1.00 96.31 71 SER A O 1
ATOM 552 N N . CYS A 1 72 ? -1.350 9.096 -4.349 1.00 97.44 72 CYS A N 1
ATOM 553 C CA . CYS A 1 72 ? -2.338 8.517 -3.443 1.00 97.44 72 CYS A CA 1
ATOM 554 C C . CYS A 1 72 ? -2.118 8.854 -1.958 1.00 97.44 72 CYS A C 1
ATOM 556 O O . CYS A 1 72 ? -2.879 8.360 -1.117 1.00 97.44 72 CYS A O 1
ATOM 558 N N . GLU A 1 73 ? -1.141 9.696 -1.594 1.00 97.56 73 GLU A N 1
ATOM 559 C CA . GLU A 1 73 ? -0.775 9.955 -0.191 1.00 97.56 73 GLU A CA 1
ATOM 560 C C . GLU A 1 73 ? -1.977 10.423 0.648 1.00 97.56 73 GLU A C 1
ATOM 562 O O . GLU A 1 73 ? -2.253 9.884 1.727 1.00 97.56 73 GLU A O 1
ATOM 567 N N . LYS A 1 74 ? -2.755 11.384 0.131 1.00 97.75 74 LYS A N 1
ATOM 568 C CA . LYS A 1 74 ? -3.945 11.912 0.819 1.00 97.75 74 LYS A CA 1
ATOM 569 C C . LYS A 1 74 ? -4.990 10.822 1.068 1.00 97.75 74 LYS A C 1
ATOM 571 O O . LYS A 1 74 ? -5.568 10.759 2.154 1.00 97.75 74 LYS A O 1
ATOM 576 N N . LYS A 1 75 ? -5.222 9.955 0.078 1.00 97.69 75 LYS A N 1
ATOM 577 C CA . LYS A 1 75 ? -6.186 8.852 0.180 1.00 97.69 75 LYS A CA 1
ATOM 578 C C . LYS A 1 75 ? -5.700 7.781 1.157 1.00 97.69 75 LYS A C 1
ATOM 580 O O . LYS A 1 75 ? -6.503 7.288 1.943 1.00 97.69 75 LYS A O 1
ATOM 585 N N . GLY A 1 76 ? -4.396 7.504 1.187 1.00 97.81 76 GLY A N 1
ATOM 586 C CA . GLY A 1 76 ? -3.774 6.617 2.173 1.00 97.81 76 GLY A CA 1
ATOM 587 C C . GLY A 1 76 ? -3.915 7.131 3.608 1.00 97.81 76 GLY A C 1
ATOM 588 O O . GLY A 1 76 ? -4.373 6.392 4.478 1.00 97.81 76 GLY A O 1
ATOM 589 N N . LYS A 1 77 ? -3.611 8.414 3.855 1.00 98.38 77 LYS A N 1
ATOM 590 C CA . LYS A 1 77 ? -3.786 9.046 5.180 1.00 98.38 77 LYS A CA 1
ATOM 591 C C . LYS A 1 77 ? -5.241 8.985 5.652 1.00 98.38 77 LYS A C 1
ATOM 593 O O . LYS A 1 77 ? -5.500 8.675 6.815 1.00 98.38 77 LYS A O 1
ATOM 598 N N . GLN A 1 78 ? -6.189 9.255 4.753 1.00 98.50 78 GLN A N 1
ATOM 599 C CA . GLN A 1 78 ? -7.614 9.192 5.072 1.00 98.50 78 GLN A CA 1
ATOM 600 C C . GLN A 1 78 ? -8.059 7.755 5.386 1.00 98.50 78 GLN A C 1
ATOM 602 O O . GLN A 1 78 ? -8.660 7.522 6.431 1.00 98.50 78 GLN A O 1
ATOM 607 N N . ALA A 1 79 ? -7.687 6.781 4.554 1.00 98.56 79 ALA A N 1
ATOM 608 C CA . ALA A 1 79 ? -8.016 5.375 4.777 1.00 98.56 79 ALA A CA 1
ATOM 609 C C . ALA A 1 79 ? -7.442 4.830 6.099 1.00 98.56 79 ALA A C 1
ATOM 611 O O . ALA A 1 79 ? -8.142 4.131 6.834 1.00 98.56 79 ALA A O 1
ATOM 612 N N . GLN A 1 80 ? -6.203 5.196 6.447 1.00 98.50 80 GLN A N 1
ATOM 613 C CA . GLN A 1 80 ? -5.586 4.844 7.730 1.00 98.50 80 GLN A CA 1
ATOM 614 C C . GLN A 1 80 ? -6.354 5.439 8.916 1.00 98.50 80 GLN A C 1
ATOM 616 O O . GLN A 1 80 ? -6.596 4.755 9.914 1.00 98.50 80 GLN A O 1
ATOM 621 N N . LYS A 1 81 ? -6.764 6.707 8.816 1.00 98.56 81 LYS A N 1
ATOM 622 C CA . LYS A 1 81 ? -7.584 7.364 9.840 1.00 98.56 81 LYS A CA 1
ATOM 623 C C . LYS A 1 81 ? -8.926 6.652 10.022 1.00 98.56 81 LYS A C 1
ATOM 625 O O . LYS A 1 81 ? -9.321 6.389 11.158 1.00 98.56 81 LYS A O 1
ATOM 630 N N . ASP A 1 82 ? -9.592 6.309 8.925 1.00 98.31 82 ASP A N 1
ATOM 631 C CA . ASP A 1 82 ? -10.893 5.639 8.960 1.00 98.31 82 ASP A CA 1
ATOM 632 C C . ASP A 1 82 ? -10.779 4.222 9.534 1.00 98.31 82 ASP A C 1
ATOM 634 O O . ASP A 1 82 ? -11.579 3.837 10.387 1.00 98.31 82 ASP A O 1
ATOM 638 N N . ALA A 1 83 ? -9.733 3.476 9.163 1.00 98.19 83 ALA A N 1
ATOM 639 C CA . ALA A 1 83 ? -9.429 2.170 9.748 1.00 98.19 83 ALA A CA 1
ATOM 640 C C . ALA A 1 83 ? -9.257 2.253 11.277 1.00 98.19 83 ALA A C 1
ATOM 642 O O . ALA A 1 83 ? -9.874 1.482 12.016 1.00 98.19 83 ALA A O 1
ATOM 643 N N . ASN A 1 84 ? -8.485 3.230 11.763 1.00 98.25 84 ASN A N 1
ATOM 644 C CA . ASN A 1 84 ? -8.302 3.462 13.198 1.00 98.25 84 ASN A CA 1
ATOM 645 C C . ASN A 1 84 ? -9.617 3.811 13.909 1.00 98.25 84 ASN A C 1
ATOM 647 O O . ASN A 1 84 ? -9.893 3.285 14.988 1.00 98.25 84 ASN A O 1
ATOM 651 N N . ALA A 1 85 ? -10.459 4.651 13.300 1.00 98.06 85 ALA A N 1
ATOM 652 C CA . ALA A 1 85 ? -11.762 5.006 13.860 1.00 98.06 85 ALA A CA 1
ATOM 653 C C . ALA A 1 85 ? -12.701 3.790 13.961 1.00 98.06 85 ALA A C 1
ATOM 655 O O . ALA A 1 85 ? -13.381 3.607 14.975 1.00 98.06 85 ALA A O 1
ATOM 656 N N . ILE A 1 86 ? -12.708 2.930 12.939 1.00 97.44 86 ILE A N 1
ATOM 657 C CA . ILE A 1 86 ? -13.489 1.687 12.923 1.00 97.44 86 ILE A CA 1
ATOM 658 C C . ILE A 1 86 ? -13.024 0.735 14.034 1.00 97.44 86 ILE A C 1
ATOM 660 O O . ILE A 1 86 ? -13.855 0.205 14.779 1.00 97.44 86 ILE A O 1
ATOM 664 N N . LEU A 1 87 ? -11.711 0.535 14.181 1.00 96.75 87 LEU A N 1
ATOM 665 C CA . LEU A 1 87 ? -11.145 -0.347 15.207 1.00 96.75 87 LEU A CA 1
ATOM 666 C C . LEU A 1 87 ? -11.441 0.160 16.621 1.00 96.75 87 LEU A C 1
ATOM 668 O O . LEU A 1 87 ? -11.885 -0.624 17.464 1.00 96.75 87 LEU A O 1
ATOM 672 N N . ALA A 1 88 ? -11.283 1.466 16.855 1.00 96.12 88 ALA A N 1
ATOM 673 C CA . ALA A 1 88 ? -11.588 2.097 18.136 1.00 96.12 88 ALA A CA 1
ATOM 674 C C . ALA A 1 88 ? -13.069 1.940 18.519 1.00 96.12 88 ALA A C 1
ATOM 676 O O . ALA A 1 88 ? -13.377 1.609 19.662 1.00 96.12 88 ALA A O 1
ATOM 677 N N . LYS A 1 89 ? -13.988 2.112 17.558 1.00 95.69 89 LYS A N 1
ATOM 678 C CA . LYS A 1 89 ? -15.431 1.924 17.782 1.00 95.69 89 LYS A CA 1
ATOM 679 C C . LYS A 1 89 ? -15.799 0.462 18.048 1.00 95.69 89 LYS A C 1
ATOM 681 O O . LYS A 1 89 ? -16.717 0.193 18.815 1.00 95.69 89 LYS A O 1
ATOM 686 N N . SER A 1 90 ? -15.119 -0.472 17.386 1.00 91.62 90 SER A N 1
ATOM 687 C CA . SER A 1 90 ? -15.378 -1.905 17.525 1.00 91.62 90 SER A CA 1
ATOM 688 C C . SER A 1 90 ? -14.964 -2.432 18.901 1.00 91.62 90 SER A C 1
ATOM 690 O O . SER A 1 90 ? -15.683 -3.235 19.487 1.00 91.62 90 SER A O 1
ATOM 692 N N . GLY A 1 91 ? -13.791 -2.034 19.409 1.00 88.56 91 GLY A N 1
ATOM 693 C CA . GLY A 1 91 ? -13.229 -2.548 20.669 1.00 88.56 91 GLY A CA 1
ATOM 694 C C . GLY A 1 91 ? -12.829 -4.035 20.642 1.00 88.56 91 GLY A C 1
ATOM 695 O O . GLY A 1 91 ? -12.238 -4.533 21.594 1.00 88.56 91 GLY A O 1
ATOM 696 N N . ARG A 1 92 ? -13.109 -4.755 19.544 1.00 91.56 92 ARG A N 1
ATOM 697 C CA . ARG A 1 92 ? -12.892 -6.207 19.398 1.00 91.56 92 ARG A CA 1
ATOM 698 C C . ARG A 1 92 ? -11.457 -6.602 19.046 1.00 91.56 92 ARG A C 1
ATOM 700 O O . ARG A 1 92 ? -11.131 -7.782 19.104 1.00 91.56 92 ARG A O 1
ATOM 707 N N . TYR A 1 93 ? -10.617 -5.640 18.667 1.00 93.00 93 TYR A N 1
ATOM 708 C CA . TYR A 1 93 ? -9.259 -5.884 18.169 1.00 93.00 93 TYR A CA 1
ATOM 709 C C . TYR A 1 93 ? -8.221 -5.034 18.920 1.00 93.00 93 TYR A C 1
ATOM 711 O O . TYR A 1 93 ? -7.527 -4.234 18.298 1.00 93.00 93 TYR A O 1
ATOM 719 N N . PRO A 1 94 ? -8.082 -5.187 20.251 1.00 89.75 94 PRO A N 1
ATOM 720 C CA . PRO A 1 94 ? -7.165 -4.367 21.050 1.00 89.75 94 PRO A CA 1
ATOM 721 C C . PRO A 1 94 ? -5.692 -4.563 20.658 1.00 89.75 94 PRO A C 1
ATOM 723 O O . PRO A 1 94 ? -4.871 -3.677 20.861 1.00 89.75 94 PRO A O 1
ATOM 726 N N . ALA A 1 95 ? -5.359 -5.711 20.058 1.00 91.50 95 ALA A N 1
ATOM 727 C CA . ALA A 1 95 ? -4.026 -5.99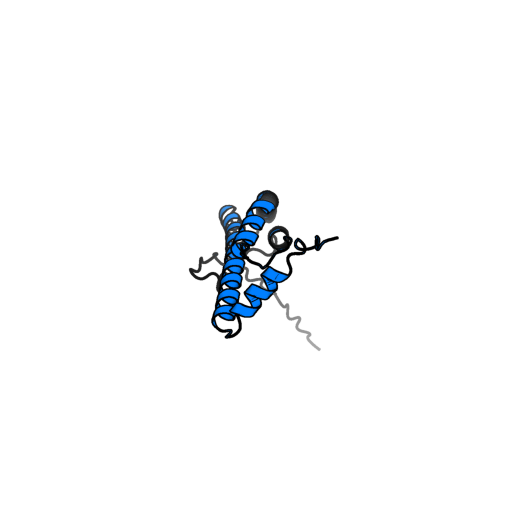2 19.541 1.00 91.50 95 ALA A CA 1
ATOM 728 C C . ALA A 1 95 ? -3.696 -5.232 18.243 1.00 91.50 95 ALA A C 1
ATOM 730 O O . ALA A 1 95 ? -2.526 -5.225 17.861 1.00 91.50 95 ALA A O 1
ATOM 731 N N . MET A 1 96 ? -4.685 -4.635 17.564 1.00 94.44 96 MET A N 1
ATOM 732 C CA . MET A 1 96 ? -4.513 -3.862 16.331 1.00 94.44 96 MET A CA 1
ATOM 733 C C . MET A 1 96 ? -4.403 -2.371 16.662 1.00 94.44 96 MET A C 1
ATOM 735 O O . MET A 1 96 ? -5.375 -1.622 16.572 1.00 94.44 96 MET A O 1
ATOM 739 N N . THR A 1 97 ? -3.216 -1.958 17.103 1.00 95.94 97 THR A N 1
ATOM 740 C CA . THR A 1 97 ? -2.939 -0.574 17.513 1.00 95.94 97 THR A CA 1
ATOM 741 C C . THR A 1 97 ? -2.798 0.362 16.302 1.00 95.94 97 THR A C 1
ATOM 743 O O . THR A 1 97 ? -2.554 -0.119 15.189 1.00 95.94 97 THR A O 1
ATOM 746 N N . PRO A 1 98 ? -2.893 1.694 16.483 1.00 96.56 98 PRO A N 1
ATOM 747 C CA . PRO A 1 98 ? -2.676 2.653 15.399 1.00 96.56 98 PRO A CA 1
ATOM 748 C C . PRO A 1 98 ? -1.340 2.491 14.668 1.00 96.56 98 PRO A C 1
ATOM 750 O O . PRO A 1 98 ? -1.274 2.694 13.455 1.00 96.56 98 PRO A O 1
ATOM 753 N N . GLU A 1 99 ? -0.293 2.072 15.377 1.00 95.94 99 GLU A N 1
ATOM 754 C CA . GLU A 1 99 ? 1.035 1.802 14.821 1.00 95.94 99 GLU A CA 1
ATOM 755 C C . GLU A 1 99 ? 1.003 0.585 13.892 1.00 95.94 99 GLU A C 1
ATOM 757 O O . GLU A 1 99 ? 1.549 0.637 12.791 1.00 95.94 99 GLU A O 1
ATOM 762 N N . LYS A 1 100 ? 0.302 -0.490 14.277 1.00 95.38 100 LYS A N 1
ATOM 763 C CA . LYS A 1 100 ? 0.120 -1.661 13.403 1.00 95.38 100 LYS A CA 1
ATOM 764 C C . LYS A 1 100 ? -0.733 -1.341 12.186 1.00 95.38 100 LYS A C 1
ATOM 766 O O . LYS A 1 100 ? -0.447 -1.832 11.099 1.00 95.38 100 LYS A O 1
ATOM 771 N N . VAL A 1 101 ? -1.746 -0.490 12.339 1.00 96.81 101 VAL A N 1
ATOM 772 C CA . VAL A 1 101 ? -2.502 0.012 11.187 1.00 96.81 101 VAL A CA 1
ATOM 773 C C . VAL A 1 101 ? -1.579 0.821 10.273 1.00 96.81 101 VAL A C 1
ATOM 775 O O . VAL A 1 101 ? -1.581 0.577 9.073 1.00 96.81 101 VAL A O 1
ATOM 778 N N . SER A 1 102 ? -0.728 1.708 10.803 1.00 97.00 102 SER A N 1
ATOM 779 C CA . SER A 1 102 ? 0.283 2.410 9.988 1.00 97.00 102 SER A CA 1
ATOM 780 C C . SER A 1 102 ? 1.166 1.432 9.215 1.00 97.00 102 SER A C 1
ATOM 782 O O . SER A 1 102 ? 1.331 1.579 8.004 1.00 97.00 102 SER A O 1
ATOM 784 N N . LEU A 1 103 ? 1.644 0.381 9.888 1.00 95.00 103 LEU A N 1
ATOM 785 C CA . LEU A 1 103 ? 2.477 -0.651 9.279 1.00 95.00 103 LEU A CA 1
ATOM 786 C C . LEU A 1 103 ? 1.763 -1.381 8.130 1.00 95.00 103 LEU A C 1
ATOM 788 O O . LEU A 1 103 ? 2.399 -1.664 7.117 1.00 95.00 103 LEU A O 1
ATOM 792 N N . VAL A 1 104 ? 0.454 -1.637 8.229 1.00 95.88 104 VAL A N 1
ATOM 793 C CA . VAL A 1 104 ? -0.342 -2.209 7.124 1.00 95.88 104 VAL A CA 1
ATOM 794 C C . VAL A 1 104 ? -0.275 -1.311 5.885 1.00 95.88 104 VAL A C 1
ATOM 796 O O . VAL A 1 104 ? 0.080 -1.777 4.802 1.00 95.88 104 VAL A O 1
ATOM 799 N N . PHE A 1 105 ? -0.550 -0.012 6.035 1.00 97.12 105 PHE A N 1
ATOM 800 C CA . PHE A 1 105 ? -0.531 0.931 4.910 1.00 97.12 105 PHE A CA 1
ATOM 801 C C . PHE A 1 105 ? 0.886 1.177 4.369 1.00 97.12 105 PHE A C 1
ATOM 803 O O . PHE A 1 105 ? 1.066 1.324 3.159 1.00 97.12 105 PHE A O 1
ATOM 810 N N . GLU A 1 106 ? 1.905 1.182 5.228 1.00 95.56 106 GLU A N 1
ATOM 811 C CA . GLU A 1 106 ? 3.314 1.237 4.821 1.00 95.56 106 GLU A CA 1
ATOM 812 C C . GLU A 1 106 ? 3.740 0.003 4.034 1.00 95.56 106 GLU A C 1
ATOM 814 O O . GLU A 1 106 ? 4.412 0.124 3.009 1.00 95.56 106 GLU A O 1
ATOM 819 N N . THR A 1 107 ? 3.326 -1.177 4.486 1.00 93.19 107 THR A N 1
ATOM 820 C CA . THR A 1 107 ? 3.641 -2.435 3.810 1.00 93.19 107 THR A CA 1
ATOM 821 C C . THR A 1 107 ? 2.963 -2.481 2.446 1.00 93.19 107 THR A C 1
ATOM 823 O O . THR A 1 107 ? 3.626 -2.803 1.469 1.00 93.19 107 THR A O 1
ATOM 826 N N . LEU A 1 108 ? 1.703 -2.042 2.325 1.00 94.00 108 LEU A N 1
ATOM 827 C CA . LEU A 1 108 ? 1.020 -1.930 1.027 1.00 94.00 108 LEU A CA 1
ATOM 828 C C . LEU A 1 108 ? 1.786 -1.054 0.027 1.00 94.00 108 LEU A C 1
ATOM 830 O O . LEU A 1 108 ? 1.952 -1.457 -1.124 1.00 94.00 108 LEU A O 1
ATOM 834 N N . ARG A 1 109 ? 2.294 0.109 0.465 1.00 95.19 109 ARG A N 1
ATOM 835 C CA . ARG A 1 109 ? 3.127 0.989 -0.377 1.00 95.19 109 ARG A CA 1
ATOM 836 C C . ARG A 1 109 ? 4.363 0.268 -0.888 1.00 95.19 109 ARG A C 1
ATOM 838 O O . ARG A 1 109 ? 4.661 0.308 -2.078 1.00 95.19 109 ARG A O 1
ATOM 845 N N . LYS A 1 110 ? 5.072 -0.391 0.024 1.00 93.75 110 LYS A N 1
ATOM 846 C CA . LYS A 1 110 ? 6.298 -1.110 -0.300 1.00 93.75 110 LYS A CA 1
ATOM 847 C C . LYS A 1 110 ? 6.015 -2.290 -1.243 1.00 93.75 110 LYS A C 1
ATOM 849 O O . LYS A 1 110 ? 6.699 -2.394 -2.250 1.00 93.75 110 LYS A O 1
ATOM 854 N N . ILE A 1 111 ? 4.971 -3.100 -1.001 1.00 91.44 111 ILE A N 1
ATOM 855 C CA . ILE A 1 111 ? 4.569 -4.196 -1.911 1.00 91.44 111 ILE A CA 1
ATOM 856 C C . ILE A 1 111 ? 4.307 -3.649 -3.304 1.00 91.44 111 ILE A C 1
ATOM 858 O O . ILE A 1 111 ? 4.729 -4.248 -4.287 1.00 91.44 111 ILE A O 1
ATOM 862 N N . HIS A 1 112 ? 3.584 -2.534 -3.392 1.00 93.31 112 HIS A N 1
ATOM 863 C CA . HIS A 1 112 ? 3.253 -1.942 -4.675 1.00 93.31 112 HIS A CA 1
ATOM 864 C C . HIS A 1 112 ? 4.519 -1.558 -5.450 1.00 93.31 112 HIS A C 1
ATOM 866 O O . HIS A 1 112 ? 4.669 -2.002 -6.578 1.00 93.31 112 HIS A O 1
ATOM 872 N N . ILE A 1 113 ? 5.471 -0.852 -4.833 1.00 93.75 113 ILE A N 1
ATOM 873 C CA . ILE A 1 113 ? 6.749 -0.491 -5.476 1.00 93.75 113 ILE A CA 1
ATOM 874 C C . ILE A 1 113 ? 7.556 -1.740 -5.867 1.00 93.75 113 ILE A C 1
ATOM 876 O O . ILE A 1 113 ? 8.021 -1.842 -7.001 1.00 93.75 113 ILE A O 1
ATOM 880 N N . GLU A 1 114 ? 7.675 -2.712 -4.961 1.00 91.56 114 GLU A N 1
ATOM 881 C CA . GLU A 1 114 ? 8.435 -3.946 -5.193 1.00 91.56 114 GLU A CA 1
ATOM 882 C C . GLU A 1 114 ? 7.854 -4.795 -6.326 1.00 91.56 114 GLU A C 1
ATOM 884 O O . GLU A 1 114 ? 8.606 -5.389 -7.092 1.00 91.56 114 GLU A O 1
ATOM 889 N N . ARG A 1 115 ? 6.526 -4.815 -6.490 1.00 89.12 115 ARG A N 1
ATOM 890 C CA . ARG A 1 115 ? 5.888 -5.454 -7.650 1.00 89.12 115 ARG A CA 1
ATOM 891 C C . ARG A 1 115 ? 6.293 -4.784 -8.959 1.00 89.12 115 ARG A C 1
ATOM 893 O O . ARG A 1 115 ? 6.499 -5.488 -9.938 1.00 89.12 115 ARG A O 1
ATOM 900 N N . GLY A 1 116 ? 6.444 -3.461 -8.964 1.00 90.50 116 GLY A N 1
ATOM 901 C CA . GLY A 1 116 ? 6.933 -2.723 -10.129 1.00 90.50 116 GLY A CA 1
ATOM 902 C C . GLY A 1 116 ? 8.365 -3.120 -10.468 1.00 90.50 116 GLY A C 1
ATOM 903 O O . GLY A 1 116 ? 8.642 -3.532 -11.590 1.00 90.50 116 GLY A O 1
ATOM 904 N N . ARG A 1 117 ? 9.242 -3.131 -9.459 1.00 90.88 117 ARG A N 1
ATOM 905 C CA . ARG A 1 117 ? 10.632 -3.588 -9.604 1.00 90.88 117 ARG A CA 1
ATOM 906 C C . ARG A 1 117 ? 10.720 -5.032 -10.110 1.00 90.88 117 ARG A C 1
ATOM 908 O O . ARG A 1 117 ? 11.549 -5.343 -10.959 1.00 90.88 117 ARG A O 1
ATOM 915 N N . ASP A 1 118 ? 9.874 -5.926 -9.604 1.00 88.00 118 ASP A N 1
ATOM 916 C CA . ASP A 1 118 ? 9.840 -7.322 -10.049 1.00 88.00 118 ASP A CA 1
ATOM 917 C C . ASP A 1 118 ? 9.374 -7.457 -11.511 1.00 88.00 118 ASP A C 1
ATOM 919 O O . ASP A 1 118 ? 9.850 -8.359 -12.203 1.00 88.00 118 ASP A O 1
ATOM 923 N N . ILE A 1 119 ? 8.481 -6.586 -11.997 1.00 87.56 119 ILE A N 1
ATOM 924 C CA . ILE A 1 119 ? 8.103 -6.525 -13.421 1.00 87.56 119 ILE A CA 1
ATOM 925 C C . ILE A 1 119 ? 9.290 -6.039 -14.260 1.00 87.56 119 ILE A C 1
ATOM 927 O O . ILE A 1 119 ? 9.622 -6.679 -15.256 1.00 87.56 119 ILE A O 1
ATOM 931 N N . ASP A 1 120 ? 9.969 -4.970 -13.830 1.00 86.31 120 ASP A N 1
ATOM 932 C CA . ASP A 1 120 ? 11.156 -4.442 -14.518 1.00 86.31 120 ASP A CA 1
ATOM 933 C C . ASP A 1 120 ? 12.239 -5.527 -14.681 1.00 86.31 120 ASP A C 1
ATOM 935 O O . ASP A 1 120 ? 12.796 -5.708 -15.765 1.00 86.31 120 ASP A O 1
ATOM 939 N N . VAL A 1 121 ? 12.499 -6.305 -13.621 1.00 86.88 121 VAL A N 1
ATOM 940 C CA . VAL A 1 121 ? 13.466 -7.417 -13.647 1.00 86.88 121 VAL A CA 1
ATOM 941 C C . VAL A 1 121 ? 13.041 -8.524 -14.614 1.00 86.88 121 VAL A C 1
ATOM 943 O O . VAL A 1 121 ? 13.887 -9.030 -15.348 1.00 86.88 121 VAL A O 1
ATOM 946 N N . GLN A 1 122 ? 11.760 -8.902 -14.629 1.00 84.12 122 GLN A N 1
ATOM 947 C CA . GLN A 1 122 ? 11.251 -9.940 -15.537 1.00 84.12 122 GLN A CA 1
ATOM 948 C C . GLN A 1 122 ? 11.393 -9.517 -17.002 1.00 84.12 122 GLN A C 1
ATOM 950 O O . GLN A 1 122 ? 11.938 -10.272 -17.800 1.00 84.12 122 GLN A O 1
ATOM 955 N N . ILE A 1 123 ? 11.012 -8.281 -17.337 1.00 85.25 123 ILE A N 1
ATOM 956 C CA . ILE A 1 123 ? 11.151 -7.748 -18.700 1.00 85.25 123 ILE A CA 1
ATOM 957 C C . ILE A 1 123 ? 12.624 -7.713 -19.124 1.00 85.25 123 ILE A C 1
ATOM 959 O O . ILE A 1 123 ? 12.961 -8.127 -20.232 1.00 85.25 123 ILE A O 1
ATOM 963 N N . ALA A 1 124 ? 13.519 -7.259 -18.243 1.00 84.00 124 ALA A N 1
ATOM 964 C CA . ALA A 1 124 ? 14.949 -7.230 -18.536 1.00 84.00 124 ALA A CA 1
ATOM 965 C C . ALA A 1 124 ? 15.523 -8.638 -18.784 1.00 84.00 124 ALA A C 1
ATOM 967 O O . ALA A 1 124 ? 16.349 -8.817 -19.680 1.00 84.00 124 ALA A O 1
ATOM 968 N N . GLN A 1 125 ? 15.079 -9.641 -18.019 1.00 82.88 125 GLN A N 1
ATOM 969 C CA . GLN A 1 125 ? 15.480 -11.040 -18.202 1.00 82.88 125 GLN A CA 1
ATOM 970 C C . GLN A 1 125 ? 14.949 -11.626 -19.516 1.00 82.88 125 GLN A C 1
ATOM 972 O O . GLN A 1 125 ? 15.709 -12.281 -20.233 1.00 82.88 125 GLN A O 1
ATOM 977 N N . ASP A 1 126 ? 13.689 -11.350 -19.856 1.00 81.69 126 ASP A N 1
ATOM 978 C CA . ASP A 1 126 ? 13.067 -11.809 -21.101 1.00 81.69 126 ASP A CA 1
ATOM 979 C C . ASP A 1 126 ? 13.766 -11.218 -22.333 1.00 81.69 126 ASP A C 1
ATOM 981 O O . ASP A 1 126 ? 14.026 -11.930 -23.306 1.00 81.69 126 ASP A O 1
ATOM 985 N N . LEU A 1 127 ? 14.136 -9.934 -22.282 1.00 80.44 127 LEU A N 1
ATOM 986 C CA . LEU A 1 127 ? 14.905 -9.283 -23.344 1.00 80.44 127 LEU A CA 1
ATOM 987 C C . LEU A 1 127 ? 16.328 -9.845 -23.442 1.00 80.44 127 LEU A C 1
ATOM 989 O O . LEU A 1 127 ? 16.771 -10.173 -24.537 1.00 80.44 127 LEU A O 1
ATOM 993 N N . ALA A 1 128 ? 17.033 -10.033 -22.324 1.00 77.25 128 ALA A N 1
ATOM 994 C CA . ALA A 1 128 ? 18.389 -10.592 -22.340 1.00 77.25 128 ALA A CA 1
ATOM 995 C C . ALA A 1 128 ? 18.446 -12.036 -22.882 1.00 77.25 128 ALA A C 1
ATOM 997 O O . ALA A 1 128 ? 19.457 -12.444 -23.454 1.00 77.25 128 ALA A O 1
ATOM 998 N N . GLY A 1 129 ? 17.372 -12.813 -22.706 1.00 73.69 129 GLY A N 1
ATOM 999 C CA . GLY A 1 129 ? 17.236 -14.167 -23.250 1.00 73.69 129 GLY A CA 1
ATOM 1000 C C . GLY A 1 129 ? 16.773 -14.228 -24.710 1.00 73.69 129 GLY A C 1
ATOM 1001 O O . GLY A 1 129 ? 16.780 -15.311 -25.301 1.00 73.69 129 GLY A O 1
ATOM 1002 N N . ASN A 1 130 ? 16.368 -13.101 -25.303 1.00 71.25 130 ASN A N 1
ATOM 1003 C CA . ASN A 1 130 ? 15.825 -13.046 -26.654 1.00 71.25 130 ASN A CA 1
ATOM 1004 C C . ASN A 1 130 ? 16.920 -12.675 -27.677 1.00 71.25 130 ASN A C 1
ATOM 1006 O O . ASN A 1 130 ? 17.403 -11.542 -27.667 1.00 71.25 130 ASN A O 1
ATOM 1010 N N . PRO A 1 131 ? 17.276 -13.564 -28.629 1.00 63.75 131 PRO A N 1
ATOM 1011 C CA . PRO A 1 131 ? 18.299 -13.280 -29.642 1.00 63.75 131 PRO A CA 1
ATOM 1012 C C . PRO A 1 131 ? 17.907 -12.170 -30.638 1.00 63.75 131 PRO A C 1
ATOM 1014 O O . PRO A 1 131 ? 18.723 -11.786 -31.472 1.00 63.75 131 PRO A O 1
ATOM 1017 N N . TYR A 1 132 ? 16.673 -11.662 -30.565 1.00 64.62 132 TYR A N 1
ATOM 1018 C CA . TYR A 1 132 ? 16.149 -10.566 -31.383 1.00 64.62 132 TYR A CA 1
ATOM 1019 C C . TYR A 1 132 ? 15.845 -9.292 -30.575 1.00 64.62 132 TYR A C 1
ATOM 1021 O O . TYR A 1 132 ? 15.180 -8.397 -31.096 1.00 64.62 132 TYR A O 1
ATOM 1029 N N . ALA A 1 133 ? 16.302 -9.185 -29.321 1.00 62.41 133 ALA A N 1
ATOM 1030 C CA . ALA A 1 133 ? 16.027 -8.027 -28.462 1.00 62.41 133 ALA A CA 1
ATOM 1031 C C . ALA A 1 133 ? 16.410 -6.684 -29.113 1.00 62.41 133 ALA A C 1
ATOM 1033 O O . ALA A 1 133 ? 15.627 -5.733 -29.069 1.00 62.41 133 ALA A O 1
ATOM 1034 N N . ASP A 1 134 ? 17.537 -6.652 -29.829 1.00 60.69 134 ASP A N 1
ATOM 1035 C CA . ASP A 1 134 ? 18.023 -5.467 -30.548 1.00 60.69 134 ASP A CA 1
ATOM 1036 C C . ASP A 1 134 ? 17.039 -4.970 -31.630 1.00 60.69 134 ASP A C 1
ATOM 1038 O O . ASP A 1 134 ? 16.980 -3.772 -31.917 1.00 60.69 134 ASP A O 1
ATOM 1042 N N . GLN A 1 135 ? 16.225 -5.863 -32.212 1.00 58.94 135 GLN A N 1
ATOM 1043 C CA . GLN A 1 135 ? 15.226 -5.518 -33.239 1.00 58.94 135 GLN A CA 1
ATOM 1044 C C . GLN A 1 135 ? 13.937 -4.937 -32.635 1.00 58.94 135 GLN A C 1
ATOM 1046 O O . GLN A 1 135 ? 13.265 -4.109 -33.256 1.00 58.94 135 GLN A O 1
ATOM 1051 N N . ILE A 1 136 ? 13.592 -5.337 -31.407 1.00 60.03 136 ILE A N 1
ATOM 1052 C CA . ILE A 1 136 ? 12.428 -4.806 -30.678 1.00 60.03 136 ILE A CA 1
ATOM 1053 C C . ILE A 1 136 ? 12.705 -3.364 -30.232 1.00 60.03 136 ILE A C 1
ATOM 1055 O O . ILE A 1 136 ? 11.825 -2.507 -30.289 1.00 60.03 136 ILE A O 1
ATOM 1059 N N . GLN A 1 137 ? 13.954 -3.066 -29.872 1.00 54.78 137 GLN A N 1
ATOM 1060 C CA . GLN A 1 137 ? 14.371 -1.729 -29.454 1.00 54.78 137 GLN A CA 1
ATOM 1061 C C . GLN A 1 137 ? 14.402 -0.735 -30.630 1.00 54.78 137 GLN A C 1
ATOM 1063 O O . GLN A 1 137 ? 13.958 0.405 -30.498 1.00 54.78 137 GLN A O 1
ATOM 1068 N N . THR A 1 138 ? 14.829 -1.181 -31.817 1.00 51.09 138 THR A N 1
ATOM 1069 C CA . THR A 1 138 ? 14.827 -0.349 -33.036 1.00 51.09 138 THR A CA 1
ATOM 1070 C C . THR A 1 138 ? 13.422 -0.075 -33.578 1.00 51.09 138 THR A C 1
ATOM 1072 O O . THR A 1 138 ? 13.154 1.036 -34.028 1.00 51.09 138 THR A O 1
ATOM 1075 N N . SER A 1 139 ? 12.499 -1.035 -33.497 1.00 51.06 139 SER A N 1
ATOM 1076 C CA . SER A 1 139 ? 11.121 -0.847 -33.986 1.00 51.06 139 SER A CA 1
ATOM 1077 C C . SER A 1 139 ? 10.241 0.004 -33.056 1.00 51.06 139 SER A C 1
ATOM 1079 O O . SER A 1 139 ? 9.302 0.646 -33.528 1.00 51.06 139 SER A O 1
ATOM 1081 N N . ALA A 1 140 ? 10.564 0.092 -31.760 1.00 49.97 140 ALA A N 1
ATOM 1082 C CA . ALA A 1 140 ? 9.939 1.053 -30.845 1.00 49.97 140 ALA A CA 1
ATOM 1083 C C . ALA A 1 140 ? 10.404 2.500 -31.109 1.00 49.97 140 ALA A C 1
ATOM 1085 O O . ALA A 1 140 ? 9.593 3.421 -31.061 1.00 49.97 140 ALA A O 1
ATOM 1086 N N . SER A 1 141 ? 11.682 2.692 -31.458 1.00 48.97 141 SER A N 1
ATOM 1087 C CA . SER A 1 141 ? 12.243 4.006 -31.807 1.00 48.97 141 SER A CA 1
ATOM 1088 C C . SER A 1 141 ? 11.765 4.527 -33.175 1.00 48.97 141 SER A C 1
ATOM 1090 O O . SER A 1 141 ? 11.678 5.733 -33.375 1.00 48.97 141 SER A O 1
ATOM 1092 N N . GLN A 1 142 ? 11.394 3.640 -34.107 1.00 44.97 142 GLN A N 1
ATOM 1093 C CA . GLN A 1 142 ? 10.919 4.009 -35.451 1.00 44.97 142 GLN A CA 1
ATOM 1094 C C . GLN A 1 142 ? 9.434 4.402 -35.540 1.00 44.97 142 GLN A C 1
ATOM 1096 O O . GLN A 1 142 ? 9.005 4.869 -36.591 1.00 44.97 142 GLN A O 1
ATOM 1101 N N . ASN A 1 143 ? 8.648 4.231 -34.472 1.00 46.62 143 ASN A N 1
ATOM 1102 C CA . ASN A 1 143 ? 7.228 4.609 -34.442 1.00 46.62 143 ASN A CA 1
ATOM 1103 C C . ASN A 1 143 ? 6.973 5.985 -33.795 1.00 46.62 143 ASN A C 1
ATOM 1105 O O . ASN A 1 143 ? 5.839 6.282 -33.421 1.00 46.62 143 ASN A O 1
ATOM 1109 N N . ASP A 1 144 ? 8.001 6.831 -33.669 1.00 42.16 144 ASP A N 1
ATOM 1110 C CA . ASP A 1 144 ? 7.825 8.249 -33.348 1.00 42.16 144 ASP A CA 1
ATOM 1111 C C . ASP A 1 144 ? 7.143 8.961 -34.543 1.00 42.16 144 ASP A C 1
ATOM 1113 O O . ASP A 1 144 ? 7.733 9.026 -35.626 1.00 42.16 144 ASP A O 1
ATOM 1117 N N . PRO A 1 145 ? 5.912 9.498 -34.408 1.00 46.09 145 PRO A N 1
ATOM 1118 C CA . PRO A 1 145 ? 5.196 10.155 -35.505 1.00 46.09 145 PRO A CA 1
ATOM 1119 C C . PRO A 1 145 ? 5.806 11.498 -35.938 1.00 46.09 145 PRO A C 1
ATOM 1121 O O . PRO A 1 145 ? 5.217 12.182 -36.772 1.00 46.09 145 PRO A O 1
ATOM 1124 N N . SER A 1 146 ? 6.934 11.924 -35.363 1.00 47.53 146 SER A N 1
ATOM 1125 C CA . SER A 1 146 ? 7.519 13.247 -35.610 1.00 47.53 146 SER A CA 1
ATOM 1126 C C . SER A 1 146 ? 8.399 13.366 -36.864 1.00 47.53 146 SER A C 1
ATOM 1128 O O . SER A 1 146 ? 8.972 14.431 -37.089 1.00 47.53 146 SER A O 1
ATOM 1130 N N . VAL A 1 147 ? 8.476 12.343 -37.727 1.00 48.31 147 VAL A N 1
ATOM 1131 C CA . VAL A 1 147 ? 9.233 12.416 -38.996 1.00 48.31 147 VAL A CA 1
ATOM 1132 C C . VAL A 1 147 ? 8.322 12.222 -40.214 1.00 48.31 147 VAL A C 1
ATOM 1134 O O . VAL A 1 147 ? 8.399 11.246 -40.953 1.00 48.31 147 VAL A O 1
ATOM 1137 N N . GLY A 1 148 ? 7.451 13.199 -40.423 1.00 46.66 148 GLY A N 1
ATOM 1138 C CA . GLY A 1 148 ? 6.882 13.589 -41.714 1.00 46.66 148 GLY A CA 1
ATOM 1139 C C . GLY A 1 148 ? 6.650 15.097 -41.603 1.00 46.66 148 GLY A C 1
ATOM 1140 O O . GLY A 1 148 ? 6.190 15.556 -40.567 1.00 46.66 148 GLY A O 1
ATOM 1141 N N . GLU A 1 149 ? 7.018 15.967 -42.526 1.00 48.03 149 GLU A N 1
ATOM 1142 C CA . GLU A 1 149 ? 7.212 15.879 -43.965 1.00 48.03 149 GLU A CA 1
ATO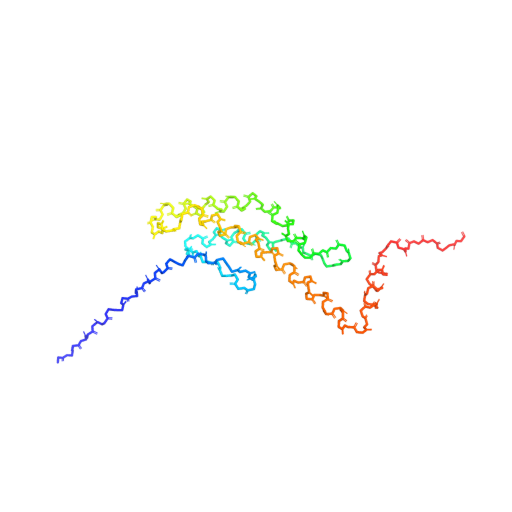M 1143 C C . GLU A 1 149 ? 8.172 17.029 -44.333 1.00 48.03 149 GLU A C 1
ATOM 1145 O O . GLU A 1 149 ? 8.052 18.106 -43.757 1.00 48.03 149 GLU A O 1
ATOM 1150 N N . ASP A 1 150 ? 9.117 16.817 -45.253 1.00 43.12 150 ASP A N 1
ATOM 1151 C CA . ASP A 1 150 ? 9.471 17.823 -46.272 1.00 43.12 150 ASP A CA 1
ATOM 1152 C C . ASP A 1 150 ? 10.494 17.230 -47.253 1.00 43.12 150 ASP A C 1
ATOM 1154 O O . ASP A 1 150 ? 11.701 17.469 -47.197 1.00 43.12 150 ASP A O 1
ATOM 1158 N N . GLU A 1 151 ? 9.981 16.422 -48.181 1.00 47.62 151 GLU A N 1
ATOM 1159 C CA . GLU A 1 151 ? 10.636 16.181 -49.465 1.00 47.62 151 GLU A CA 1
ATOM 1160 C C . GLU A 1 151 ? 10.028 17.152 -50.490 1.00 47.62 151 GLU A C 1
ATOM 1162 O O . GLU A 1 151 ? 8.887 17.000 -50.913 1.00 47.62 151 GLU A O 1
ATOM 1167 N N . GLY A 1 152 ? 10.827 18.169 -50.818 1.00 48.12 152 GLY A N 1
ATOM 1168 C CA . GLY A 1 152 ? 10.932 18.933 -52.066 1.00 48.12 152 GLY A CA 1
ATOM 1169 C C . GLY A 1 152 ? 9.747 19.106 -53.026 1.00 48.12 152 GLY A C 1
ATOM 1170 O O . GLY A 1 152 ? 9.254 18.147 -53.615 1.00 48.12 152 GLY A O 1
ATOM 1171 N N . LEU A 1 153 ? 9.511 20.377 -53.379 1.00 43.59 153 LEU A N 1
ATOM 1172 C CA . LEU A 1 153 ? 9.488 20.869 -54.768 1.00 43.59 153 LEU A CA 1
ATOM 1173 C C . LEU A 1 153 ? 10.161 22.246 -54.856 1.00 43.59 153 LEU A C 1
ATOM 1175 O O . LEU A 1 153 ? 9.869 23.101 -53.991 1.00 43.59 153 LEU A O 1
#

Secondary structure (DSSP, 8-state):
-----------------------SSGGG-PPP--GGGHHHHHHHHHHHH-SPPPPBTTB-HHHHHHHHHHHTHHHHHHHHHHHHHHHHHH-S-TTS-HHHHHHHHHHHHHHHHHHHHHHHHHHHHHHHT-TTHHHHHHHHHTT-TT-------